Protein AF-A0A7V9D141-F1 (afdb_monomer)

Foldseek 3Di:
DDPVVLVVLLVVLLVVDDPVLNVLCVQEAEEEDAADDPVRDVVVDVPDQCQKAWDDDAPVVVPDPDDDPPPPDGTYMYGH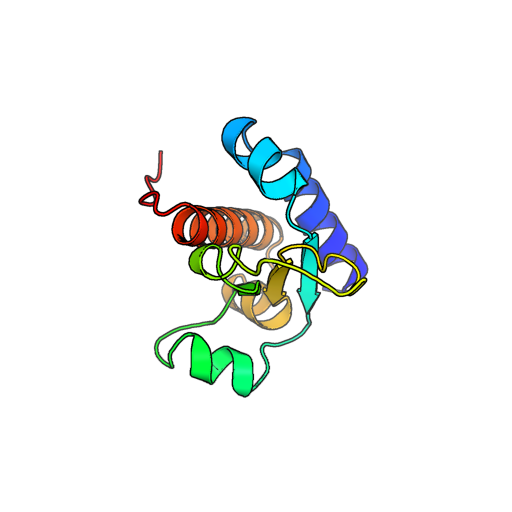PNSLCVVVVNDSVSSSVVSNVSSQVRSCVNVVHDDDDD

Radius of gyration: 15.17 Å; Cα contacts (8 Å, |Δi|>4): 115; chains: 1; bounding box: 36×44×31 Å

pLDDT: mean 78.06, std 18.3, range [38.19, 97.12]

Structure (mmCIF, N/CA/C/O backbone):
data_AF-A0A7V9D141-F1
#
_entry.id   AF-A0A7V9D141-F1
#
loop_
_atom_site.group_PDB
_atom_site.id
_atom_site.type_symbol
_atom_site.label_atom_id
_atom_site.label_alt_id
_atom_site.label_comp_id
_atom_site.label_asym_id
_atom_site.label_entity_id
_atom_site.label_seq_id
_atom_site.pdbx_PDB_ins_code
_atom_site.Cartn_x
_atom_site.Cartn_y
_atom_site.Cartn_z
_atom_site.occupancy
_atom_site.B_iso_or_equiv
_atom_site.auth_seq_id
_atom_site.auth_comp_id
_atom_site.auth_asym_id
_atom_site.auth_atom_id
_atom_site.pdbx_PDB_model_num
ATOM 1 N N . MET A 1 1 ? -13.411 1.210 6.512 1.00 93.25 1 MET A N 1
ATOM 2 C CA . MET A 1 1 ? -14.325 1.049 5.352 1.00 93.25 1 MET A CA 1
ATOM 3 C C . MET A 1 1 ? -14.445 -0.439 5.048 1.00 93.25 1 MET A C 1
ATOM 5 O O . MET A 1 1 ? -13.846 -1.223 5.773 1.00 93.25 1 MET A O 1
ATOM 9 N N . ASP A 1 2 ? -15.262 -0.863 4.083 1.00 94.44 2 ASP A N 1
ATOM 10 C CA . ASP A 1 2 ? -15.208 -2.262 3.636 1.00 94.44 2 ASP A CA 1
ATOM 11 C C . ASP A 1 2 ? -14.022 -2.485 2.681 1.00 94.44 2 ASP A C 1
ATOM 13 O O . ASP A 1 2 ? -13.368 -1.537 2.236 1.00 94.44 2 ASP A O 1
ATOM 17 N N . ALA A 1 3 ? -13.700 -3.754 2.428 1.00 90.69 3 ALA A N 1
ATOM 18 C CA . ALA A 1 3 ? -12.557 -4.127 1.601 1.00 90.69 3 ALA A CA 1
ATOM 19 C C . ALA A 1 3 ? -12.720 -3.672 0.142 1.00 90.69 3 ALA A C 1
ATOM 21 O O . ALA A 1 3 ? -11.771 -3.169 -0.449 1.00 90.69 3 ALA A O 1
ATOM 22 N N . GLU A 1 4 ? -13.926 -3.781 -0.424 1.00 93.88 4 GLU A N 1
ATOM 23 C CA . GLU A 1 4 ? -14.196 -3.396 -1.816 1.00 93.88 4 GLU A CA 1
ATOM 24 C C . GLU A 1 4 ? -13.972 -1.896 -2.042 1.00 93.88 4 GLU A C 1
ATOM 26 O O . GLU A 1 4 ? -13.364 -1.489 -3.036 1.00 93.88 4 GLU A O 1
ATOM 31 N N . HIS A 1 5 ? -14.409 -1.057 -1.100 1.00 95.62 5 HIS A N 1
ATOM 32 C CA . HIS A 1 5 ? -14.175 0.379 -1.158 1.00 95.62 5 HIS A CA 1
ATOM 33 C C . HIS A 1 5 ? -12.681 0.701 -1.051 1.00 95.62 5 HIS A C 1
ATOM 35 O O . HIS A 1 5 ? -12.165 1.519 -1.817 1.00 95.62 5 HIS A O 1
ATOM 41 N N . PHE A 1 6 ? -11.967 0.050 -0.132 1.00 94.69 6 PHE A N 1
ATOM 42 C CA . PHE A 1 6 ? -10.529 0.252 0.016 1.00 94.69 6 PHE A CA 1
ATOM 43 C C . PHE A 1 6 ? -9.768 -0.162 -1.252 1.00 94.69 6 PHE A C 1
ATOM 45 O O . PHE A 1 6 ? -8.930 0.592 -1.748 1.00 94.69 6 PHE A O 1
ATOM 52 N N . GLU A 1 7 ? -10.101 -1.314 -1.836 1.00 93.69 7 GLU A N 1
ATOM 53 C CA . GLU A 1 7 ? -9.543 -1.779 -3.111 1.00 93.69 7 GLU A CA 1
ATOM 54 C C . GLU A 1 7 ? -9.823 -0.796 -4.256 1.00 93.69 7 GLU A C 1
ATOM 56 O O . GLU A 1 7 ? -8.942 -0.547 -5.082 1.00 93.69 7 GLU A O 1
ATOM 61 N N . ALA A 1 8 ? -10.999 -0.162 -4.280 1.00 96.00 8 ALA A N 1
ATOM 62 C CA . ALA A 1 8 ? -11.306 0.886 -5.251 1.00 96.00 8 ALA A CA 1
ATOM 63 C C . ALA A 1 8 ? -10.427 2.138 -5.066 1.00 96.00 8 ALA A C 1
ATOM 65 O O . ALA A 1 8 ? -10.020 2.756 -6.055 1.00 96.00 8 ALA A O 1
ATOM 66 N N . ILE A 1 9 ? -10.091 2.522 -3.827 1.00 96.81 9 ILE A N 1
ATOM 67 C CA . ILE A 1 9 ? -9.110 3.592 -3.566 1.00 96.81 9 ILE A CA 1
ATOM 68 C C . ILE A 1 9 ? -7.729 3.174 -4.075 1.00 96.81 9 ILE A C 1
ATOM 70 O O . ILE A 1 9 ? -7.093 3.944 -4.794 1.00 96.81 9 ILE A O 1
ATOM 74 N N . VAL A 1 10 ? -7.285 1.954 -3.758 1.00 94.56 10 VAL A N 1
ATOM 75 C CA . VAL A 1 10 ? -5.999 1.420 -4.233 1.00 94.56 10 VAL A CA 1
ATOM 76 C C . VAL A 1 10 ? -5.936 1.453 -5.761 1.00 94.56 10 VAL A C 1
ATOM 78 O O . VAL A 1 10 ? -4.954 1.945 -6.309 1.00 94.56 10 VAL A O 1
ATOM 81 N N . GLY A 1 11 ? -6.993 1.016 -6.452 1.00 93.50 11 GL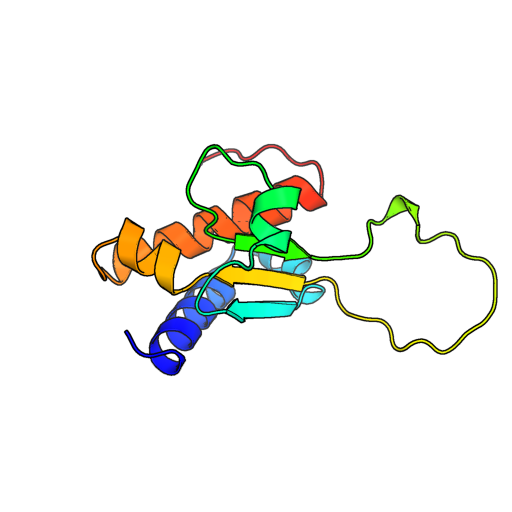Y A N 1
ATOM 82 C CA . GLY A 1 11 ? -7.090 1.076 -7.913 1.00 93.50 11 GLY A CA 1
ATOM 83 C C . GLY A 1 11 ? -6.926 2.496 -8.459 1.00 93.50 11 GLY A C 1
ATOM 84 O O . GLY A 1 11 ? -6.081 2.724 -9.321 1.00 93.50 11 GLY A O 1
ATOM 85 N N . ARG A 1 12 ? -7.643 3.476 -7.887 1.00 95.00 12 ARG A N 1
ATOM 86 C CA . ARG A 1 12 ? -7.506 4.895 -8.268 1.00 95.00 12 ARG A CA 1
ATOM 87 C C . ARG A 1 12 ? -6.080 5.418 -8.087 1.00 95.00 12 ARG A C 1
ATOM 89 O O . ARG A 1 12 ? -5.596 6.161 -8.936 1.00 95.00 12 ARG A O 1
ATOM 96 N N . VAL A 1 13 ? -5.411 5.042 -6.995 1.00 93.62 13 VAL A N 1
ATOM 97 C CA . VAL A 1 13 ? -4.019 5.442 -6.740 1.00 93.62 13 VAL A CA 1
ATOM 98 C C . VAL A 1 13 ? -3.079 4.810 -7.764 1.00 93.62 13 VAL A C 1
ATOM 100 O O . VAL A 1 13 ? -2.220 5.503 -8.303 1.00 93.62 13 VAL A O 1
ATOM 103 N N . LEU A 1 14 ? -3.258 3.523 -8.073 1.00 90.19 14 LEU A N 1
ATOM 104 C CA . LEU A 1 14 ? -2.458 2.815 -9.076 1.00 90.19 14 LEU A CA 1
ATOM 105 C C . LEU A 1 14 ? -2.600 3.435 -10.471 1.00 90.19 14 LEU A C 1
ATOM 107 O O . LEU A 1 14 ? -1.589 3.629 -11.149 1.00 90.19 14 LEU A O 1
ATOM 111 N N . ASP A 1 15 ? -3.820 3.798 -10.865 1.00 90.56 15 ASP A N 1
ATOM 112 C CA . ASP A 1 15 ? -4.107 4.459 -12.143 1.00 90.56 15 ASP A CA 1
ATOM 113 C C . ASP A 1 15 ? -3.506 5.873 -12.228 1.00 90.56 15 ASP A C 1
ATOM 115 O O . ASP A 1 15 ? -3.191 6.356 -13.318 1.00 90.56 15 ASP A O 1
ATOM 119 N N . ALA A 1 16 ? -3.323 6.538 -11.083 1.00 90.00 16 ALA A N 1
ATOM 120 C CA . ALA A 1 16 ? -2.744 7.876 -10.984 1.00 90.00 16 ALA A CA 1
ATOM 121 C C . ALA A 1 16 ? -1.207 7.884 -10.877 1.00 90.00 16 ALA A C 1
ATOM 123 O O . ALA A 1 16 ? -0.601 8.960 -10.877 1.00 90.00 16 ALA A O 1
ATOM 124 N N . LEU A 1 17 ? -0.554 6.716 -10.793 1.00 84.25 17 LEU A N 1
ATOM 125 C CA . LEU A 1 17 ? 0.894 6.647 -10.616 1.00 84.25 17 LEU A CA 1
ATOM 126 C C . LEU A 1 17 ? 1.657 7.265 -11.804 1.00 84.25 17 LEU A C 1
ATOM 128 O O . LEU A 1 17 ? 1.332 7.010 -12.968 1.00 84.25 17 LEU A O 1
ATOM 132 N N . PRO A 1 18 ? 2.768 7.983 -11.550 1.00 82.44 18 PRO A N 1
ATOM 133 C CA . PRO A 1 18 ? 3.643 8.461 -12.613 1.00 82.44 18 PRO A CA 1
ATOM 134 C C . PRO A 1 18 ? 4.164 7.307 -13.482 1.00 82.44 18 PRO A C 1
ATOM 136 O O . PRO A 1 18 ? 4.530 6.247 -12.969 1.00 82.44 18 PRO A O 1
ATOM 139 N N . ALA A 1 19 ? 4.305 7.531 -14.793 1.00 76.69 19 ALA A N 1
ATOM 140 C CA . ALA A 1 19 ? 4.732 6.504 -15.757 1.00 76.69 19 ALA A CA 1
ATOM 141 C C . ALA A 1 19 ? 5.995 5.695 -15.358 1.00 76.69 19 ALA A C 1
ATOM 143 O O . ALA A 1 19 ? 6.006 4.472 -15.557 1.00 76.69 19 ALA A O 1
ATOM 144 N N . PRO A 1 20 ? 7.047 6.299 -14.755 1.00 72.94 20 PRO A N 1
ATOM 145 C CA . PRO A 1 20 ? 8.210 5.545 -14.282 1.00 72.94 20 PRO 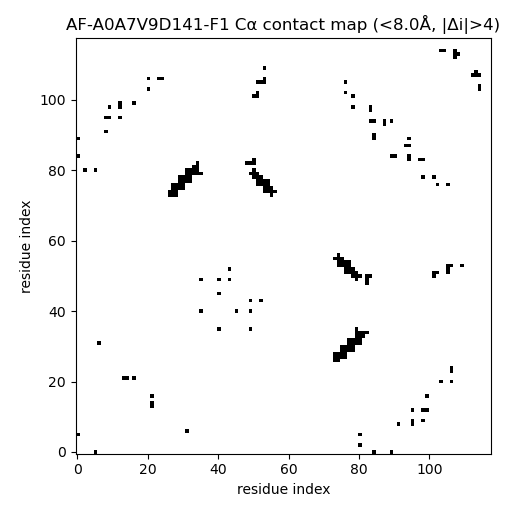A CA 1
ATOM 146 C C . PRO A 1 20 ? 7.887 4.542 -13.168 1.00 72.94 20 PRO A C 1
ATOM 148 O O . PRO A 1 20 ? 8.599 3.548 -13.019 1.00 72.94 20 PRO A O 1
ATOM 151 N N . LEU A 1 21 ? 6.866 4.810 -12.356 1.00 71.06 21 LEU A N 1
ATOM 152 C CA . LEU A 1 21 ? 6.423 3.928 -11.284 1.00 71.06 21 LEU A CA 1
ATOM 153 C C . LEU A 1 21 ? 5.411 2.904 -11.803 1.00 71.06 21 LEU A C 1
ATOM 155 O O . LEU A 1 21 ? 5.589 1.716 -11.555 1.00 71.06 21 LEU A O 1
ATOM 159 N N . ALA A 1 22 ? 4.439 3.336 -12.610 1.00 74.38 22 ALA A N 1
ATOM 160 C CA . ALA A 1 22 ? 3.433 2.463 -13.216 1.00 74.38 22 ALA A CA 1
ATOM 161 C C . ALA A 1 22 ? 4.066 1.305 -14.013 1.00 74.38 22 ALA A C 1
ATOM 163 O O . ALA A 1 22 ? 3.687 0.149 -13.846 1.00 74.38 22 ALA A O 1
ATOM 164 N N . THR A 1 23 ? 5.118 1.585 -14.795 1.00 73.00 23 THR A N 1
ATOM 165 C CA . THR A 1 23 ? 5.867 0.552 -15.543 1.00 73.00 23 THR A CA 1
ATOM 166 C C . THR A 1 23 ? 6.502 -0.494 -14.620 1.00 73.00 23 THR A C 1
ATOM 168 O O . THR A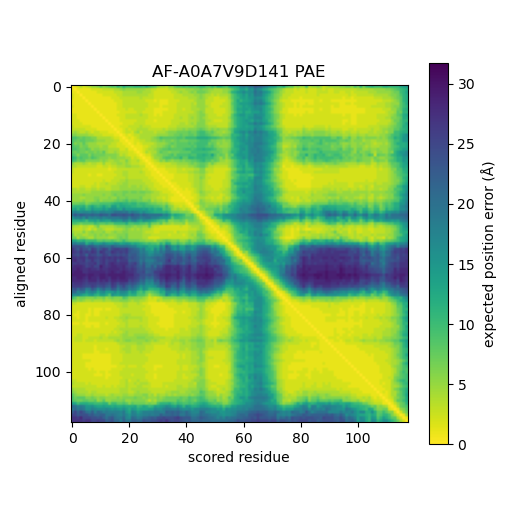 1 23 ? 6.607 -1.660 -14.977 1.00 73.00 23 THR A O 1
ATOM 171 N N . ARG A 1 24 ? 6.942 -0.082 -13.427 1.00 71.00 24 ARG A N 1
ATOM 172 C CA . ARG A 1 24 ? 7.593 -0.962 -12.445 1.00 71.00 24 ARG A CA 1
ATOM 173 C C . ARG A 1 24 ? 6.586 -1.762 -11.626 1.00 71.00 24 ARG A C 1
ATOM 175 O O . ARG A 1 24 ? 6.894 -2.879 -11.227 1.00 71.00 24 ARG A O 1
ATOM 182 N N . VAL A 1 25 ? 5.407 -1.192 -11.382 1.00 70.75 25 VAL A N 1
ATOM 183 C CA . VAL A 1 25 ? 4.292 -1.871 -10.712 1.00 70.75 25 VAL A CA 1
ATOM 184 C C .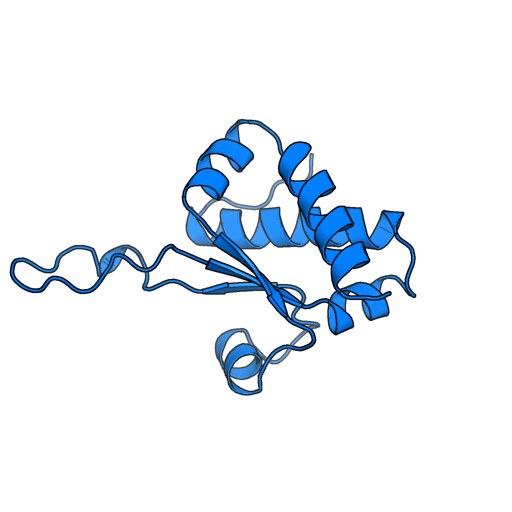 VAL A 1 25 ? 3.605 -2.867 -11.639 1.00 70.75 25 VAL A C 1
ATOM 186 O O . VAL A 1 25 ? 3.088 -3.856 -11.150 1.00 70.75 25 VAL A O 1
ATOM 189 N N . ALA A 1 26 ? 3.657 -2.691 -12.962 1.00 71.88 26 ALA A N 1
ATOM 190 C CA . ALA A 1 26 ? 3.043 -3.624 -13.913 1.00 71.88 26 ALA A CA 1
ATOM 191 C C . ALA A 1 26 ? 3.536 -5.084 -13.776 1.00 71.88 26 ALA A C 1
ATOM 193 O O . ALA A 1 26 ? 2.798 -6.013 -14.095 1.00 71.88 26 ALA A O 1
ATOM 194 N N . ASP A 1 27 ? 4.755 -5.290 -13.262 1.00 74.62 27 ASP A N 1
ATOM 195 C CA . ASP A 1 27 ? 5.328 -6.615 -12.982 1.00 74.62 27 ASP A CA 1
ATOM 196 C C . ASP A 1 27 ? 5.071 -7.106 -11.538 1.00 74.62 27 ASP A C 1
ATOM 198 O O . ASP A 1 27 ? 5.508 -8.200 -11.161 1.00 74.62 27 ASP A O 1
ATOM 202 N N . ILE A 1 28 ? 4.389 -6.300 -10.719 1.00 79.38 28 ILE A N 1
ATOM 203 C CA . ILE A 1 28 ? 4.173 -6.506 -9.286 1.00 79.38 28 ILE A CA 1
ATOM 204 C C . ILE A 1 28 ? 2.670 -6.575 -8.995 1.00 79.38 28 ILE A C 1
ATOM 206 O O . ILE A 1 28 ? 1.913 -5.650 -9.269 1.00 79.38 28 ILE A O 1
ATOM 210 N N . ALA A 1 29 ? 2.227 -7.653 -8.360 1.00 84.12 29 ALA A N 1
ATOM 211 C CA . ALA A 1 29 ? 0.854 -7.753 -7.884 1.00 84.12 29 ALA A CA 1
ATOM 212 C C . ALA A 1 29 ? 0.682 -6.963 -6.574 1.00 84.12 29 ALA A C 1
ATOM 214 O O . ALA A 1 29 ? 1.377 -7.220 -5.590 1.00 84.12 29 ALA A O 1
ATOM 215 N N . VAL A 1 30 ? -0.256 -6.016 -6.540 1.00 88.12 30 VAL A N 1
ATOM 216 C CA . VAL A 1 30 ? -0.652 -5.325 -5.303 1.00 88.12 30 VAL A CA 1
ATOM 217 C C . VAL A 1 30 ? -1.823 -6.076 -4.683 1.00 88.12 30 VAL A C 1
ATOM 219 O O . VAL A 1 30 ? -2.817 -6.332 -5.357 1.00 88.12 30 VAL A O 1
ATOM 222 N N . VAL A 1 31 ? -1.691 -6.458 -3.415 1.00 90.88 31 VAL A N 1
ATOM 223 C CA . VAL A 1 31 ? -2.727 -7.175 -2.663 1.00 90.88 31 VAL A CA 1
ATOM 224 C C . VAL A 1 31 ? -3.062 -6.419 -1.385 1.00 90.88 31 VAL A C 1
ATOM 226 O O . VAL A 1 31 ? -2.170 -5.883 -0.722 1.00 90.88 31 VAL A O 1
ATOM 229 N N . VAL A 1 32 ? -4.346 -6.387 -1.045 1.00 92.12 32 VAL A N 1
ATOM 230 C CA . VAL A 1 32 ? -4.853 -5.792 0.191 1.00 92.12 32 VAL A CA 1
ATOM 231 C C . VAL A 1 32 ? -5.078 -6.903 1.208 1.00 92.12 32 VAL A C 1
ATOM 233 O O . VAL A 1 32 ? -5.612 -7.962 0.889 1.00 92.12 32 VAL A O 1
ATOM 236 N N . GLU A 1 33 ? -4.628 -6.669 2.432 1.00 93.56 33 GLU A N 1
ATOM 237 C CA . GLU A 1 33 ? -4.833 -7.551 3.577 1.00 93.56 33 GLU A CA 1
ATOM 238 C C . GLU A 1 33 ? -5.364 -6.705 4.738 1.00 93.56 33 GLU A C 1
ATOM 240 O O . GLU A 1 33 ? -4.986 -5.544 4.887 1.00 93.56 33 GLU A O 1
ATOM 245 N N . GLU A 1 34 ? -6.196 -7.283 5.599 1.00 93.62 34 GLU A N 1
ATOM 246 C CA . GLU A 1 34 ? -6.785 -6.543 6.722 1.00 93.62 34 GLU A CA 1
ATOM 247 C C . GLU A 1 34 ? -5.711 -6.082 7.726 1.00 93.62 34 GLU A C 1
ATOM 249 O O . GLU A 1 34 ? -5.646 -4.916 8.113 1.00 93.62 34 GLU A O 1
ATOM 254 N N . GLU A 1 35 ? -4.810 -6.989 8.120 1.00 92.69 35 GLU A N 1
ATOM 255 C CA . GLU A 1 35 ? -3.773 -6.740 9.124 1.00 92.69 35 GLU A CA 1
ATOM 256 C C . GLU A 1 35 ? -2.453 -7.458 8.791 1.00 92.69 35 GLU A C 1
ATOM 258 O O . GLU A 1 35 ? -2.460 -8.562 8.240 1.00 92.69 35 GLU A O 1
ATOM 263 N N . PRO A 1 36 ? -1.295 -6.906 9.205 1.00 90.12 36 PRO A N 1
ATOM 264 C CA . PRO A 1 36 ? -0.023 -7.591 9.078 1.00 90.12 36 PRO A CA 1
ATOM 265 C C . PRO A 1 36 ? 0.083 -8.764 10.043 1.00 90.12 36 PRO A C 1
ATOM 267 O O . PRO A 1 36 ? -0.159 -8.632 11.253 1.00 90.12 36 PRO A O 1
ATOM 270 N N . THR A 1 37 ? 0.564 -9.895 9.523 1.00 88.19 37 THR A N 1
ATOM 271 C CA . THR A 1 37 ? 0.804 -11.094 10.326 1.00 88.19 37 THR A CA 1
ATOM 272 C C . THR A 1 37 ? 1.965 -10.891 11.304 1.00 88.19 37 THR A C 1
ATOM 274 O O . THR A 1 37 ? 2.823 -10.017 11.139 1.00 88.19 37 THR A O 1
ATOM 277 N N . ALA A 1 38 ? 2.058 -11.750 12.323 1.00 84.94 38 ALA A N 1
ATOM 278 C CA . ALA A 1 38 ? 3.199 -11.741 13.241 1.00 84.94 38 ALA A CA 1
ATOM 279 C C . ALA A 1 38 ? 4.542 -11.952 12.514 1.00 84.94 38 ALA A C 1
ATOM 281 O O . ALA A 1 38 ? 5.562 -11.392 12.916 1.00 84.94 38 ALA A O 1
ATOM 282 N N . GLN A 1 39 ? 4.551 -12.740 11.435 1.00 82.69 39 GLN A N 1
ATOM 283 C CA . GLN A 1 39 ? 5.736 -12.946 10.607 1.00 82.69 39 GLN A CA 1
ATOM 284 C C . GLN A 1 39 ? 6.105 -11.677 9.832 1.00 82.69 39 GLN A C 1
ATOM 286 O O . GLN A 1 39 ? 7.285 -11.330 9.770 1.00 82.69 39 GLN A O 1
ATOM 291 N N . ASP A 1 40 ? 5.118 -10.960 9.294 1.00 82.31 40 ASP A N 1
ATOM 292 C CA . ASP A 1 40 ? 5.357 -9.719 8.554 1.00 82.31 40 ASP A CA 1
ATOM 293 C C . ASP A 1 40 ? 6.027 -8.664 9.430 1.00 82.31 40 ASP A C 1
ATOM 295 O O . ASP A 1 40 ? 7.026 -8.073 9.015 1.00 82.31 40 ASP A O 1
ATOM 299 N N . ARG A 1 41 ? 5.544 -8.510 10.669 1.00 81.75 41 ARG A N 1
ATOM 300 C CA . ARG A 1 41 ? 6.105 -7.573 11.656 1.00 81.75 41 ARG A CA 1
ATOM 301 C C . ARG A 1 41 ? 7.537 -7.941 12.058 1.00 81.75 41 ARG A C 1
ATOM 303 O O . ARG A 1 41 ? 8.397 -7.073 12.135 1.00 81.75 41 ARG A O 1
ATOM 310 N N . ARG A 1 42 ? 7.835 -9.233 12.248 1.00 78.00 42 ARG A N 1
ATOM 311 C CA . ARG A 1 42 ? 9.196 -9.698 12.597 1.00 78.00 42 ARG A CA 1
ATOM 312 C C . ARG A 1 42 ? 10.229 -9.413 11.509 1.00 78.00 42 ARG A C 1
ATOM 314 O O . ARG A 1 42 ? 11.378 -9.142 11.828 1.00 78.00 42 ARG A O 1
ATOM 321 N N . VAL A 1 43 ? 9.836 -9.514 10.239 1.00 69.44 43 VAL A N 1
ATOM 322 C CA . VAL A 1 43 ? 10.741 -9.301 9.097 1.00 69.44 43 VAL A CA 1
ATOM 323 C C . VAL A 1 43 ? 11.010 -7.816 8.855 1.00 69.44 43 VAL A C 1
ATOM 325 O O . VAL A 1 43 ? 12.083 -7.468 8.370 1.00 69.44 43 VAL A O 1
ATOM 328 N N . TYR A 1 44 ? 10.043 -6.953 9.165 1.00 66.44 44 TYR A N 1
ATOM 329 C CA . TYR A 1 44 ? 10.105 -5.530 8.834 1.00 66.44 44 TYR A CA 1
ATOM 330 C C . TYR A 1 44 ? 10.652 -4.653 9.980 1.00 66.44 44 TYR A C 1
ATOM 332 O O . TYR A 1 44 ? 11.103 -3.539 9.732 1.00 66.44 44 TYR A O 1
ATOM 340 N N . GLY A 1 45 ? 10.698 -5.177 11.210 1.00 59.22 45 GLY A N 1
ATOM 341 C CA . GLY A 1 45 ? 11.126 -4.444 12.405 1.00 59.22 45 GLY A CA 1
ATOM 342 C C . GLY A 1 45 ? 9.938 -3.997 13.262 1.00 59.22 45 GLY A C 1
ATOM 343 O O . GLY A 1 45 ? 8.803 -3.939 12.795 1.00 59.22 45 GLY A O 1
ATOM 344 N N . THR A 1 46 ? 10.194 -3.739 14.546 1.00 56.19 46 THR A N 1
ATOM 345 C CA . THR A 1 46 ? 9.167 -3.429 15.561 1.00 56.19 46 THR A CA 1
ATOM 346 C C . THR A 1 46 ? 8.831 -1.947 15.682 1.00 56.19 46 THR A C 1
ATOM 348 O O . THR A 1 46 ? 7.855 -1.600 16.344 1.00 56.19 46 THR A O 1
ATOM 351 N N . ASP A 1 47 ? 9.614 -1.080 15.047 1.00 57.22 47 ASP A N 1
ATOM 352 C CA . ASP A 1 47 ? 9.569 0.354 15.306 1.00 57.22 47 ASP A CA 1
ATOM 353 C C . ASP A 1 47 ? 8.747 1.044 14.210 1.00 57.22 47 ASP A C 1
ATOM 355 O O . ASP A 1 47 ? 9.277 1.538 13.217 1.00 57.22 47 ASP A O 1
ATOM 359 N N . GLY A 1 48 ? 7.421 1.017 14.366 1.00 68.56 48 GLY A N 1
ATOM 360 C CA . GLY A 1 48 ? 6.486 1.741 13.502 1.00 68.56 48 GLY A CA 1
ATOM 361 C C . GLY A 1 48 ? 5.242 0.952 13.097 1.00 68.56 48 GLY A C 1
ATOM 362 O O . GLY A 1 48 ? 5.097 -0.241 13.367 1.00 68.56 48 GLY A O 1
ATOM 363 N N . VAL A 1 49 ? 4.316 1.646 12.433 1.00 79.69 49 VAL A N 1
ATOM 364 C CA . VAL A 1 49 ? 3.112 1.045 11.852 1.00 79.69 49 VAL A CA 1
ATOM 365 C C . VAL A 1 49 ? 3.471 0.456 10.488 1.00 79.69 49 VAL A C 1
ATOM 367 O O . VAL A 1 49 ? 3.924 1.168 9.594 1.00 79.69 49 VAL A O 1
ATOM 370 N N . LEU A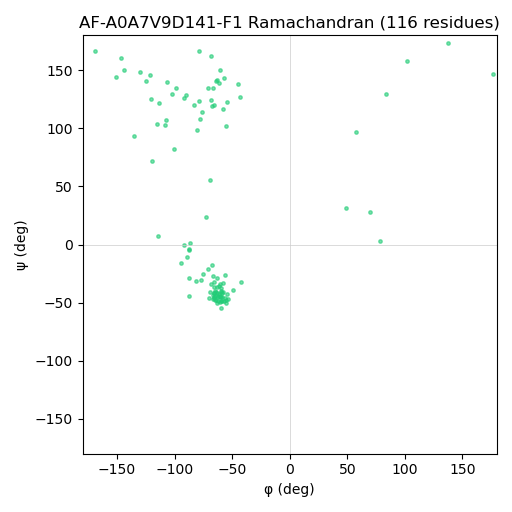 1 50 ? 3.276 -0.853 10.321 1.00 86.44 50 LEU A N 1
ATOM 371 C CA . LEU A 1 50 ? 3.493 -1.525 9.043 1.00 86.44 50 LEU A CA 1
ATOM 372 C C . LEU A 1 50 ? 2.277 -1.301 8.135 1.00 86.44 50 LEU A C 1
ATOM 374 O O . LEU A 1 50 ? 1.266 -1.983 8.280 1.00 86.44 50 LEU A O 1
ATOM 378 N N . LEU A 1 51 ? 2.392 -0.335 7.224 1.00 88.12 51 LEU A N 1
ATOM 379 C CA . LEU A 1 51 ? 1.335 0.057 6.279 1.00 88.12 51 LEU A CA 1
ATOM 380 C C . LEU A 1 51 ? 1.361 -0.774 4.993 1.00 88.12 51 LEU A C 1
ATOM 382 O O . LEU A 1 51 ? 0.329 -1.046 4.390 1.00 88.12 51 LEU A O 1
ATOM 386 N N . GLY A 1 52 ? 2.542 -1.247 4.606 1.00 87.75 52 GLY A N 1
ATOM 387 C CA . GLY A 1 52 ? 2.701 -2.158 3.489 1.00 87.75 52 GLY A CA 1
ATOM 388 C C . GLY A 1 52 ? 4.099 -2.745 3.426 1.00 87.75 52 GLY A C 1
ATOM 389 O O . GLY A 1 52 ? 5.011 -2.312 4.131 1.00 87.75 52 GLY A O 1
ATOM 390 N N . ARG A 1 53 ? 4.263 -3.784 2.610 1.00 86.81 53 ARG A N 1
ATOM 391 C CA . ARG A 1 53 ? 5.563 -4.405 2.357 1.00 86.81 53 ARG A CA 1
ATOM 392 C C . ARG A 1 53 ? 5.643 -5.031 0.981 1.00 86.81 53 ARG A C 1
ATOM 394 O O . ARG A 1 53 ? 4.730 -5.720 0.536 1.00 86.81 53 ARG A O 1
ATOM 401 N N . TYR A 1 54 ? 6.818 -4.938 0.389 1.00 84.56 54 TYR A N 1
ATOM 402 C CA . TYR A 1 54 ? 7.225 -5.830 -0.675 1.00 84.56 54 TYR A CA 1
ATOM 403 C C . TYR A 1 54 ? 7.397 -7.269 -0.150 1.00 84.56 54 TYR A C 1
ATOM 405 O O . TYR A 1 54 ? 7.996 -7.522 0.901 1.00 84.56 54 TYR A O 1
ATOM 413 N N . SER A 1 55 ? 6.875 -8.237 -0.893 1.00 73.00 55 SER A N 1
ATOM 414 C CA . SER A 1 55 ? 6.969 -9.669 -0.644 1.00 73.00 55 SER A CA 1
ATOM 415 C C . SER A 1 55 ? 7.305 -10.388 -1.948 1.00 73.00 55 SER A C 1
ATOM 417 O O . SER A 1 55 ? 6.431 -10.771 -2.717 1.00 73.00 55 SER A O 1
ATOM 419 N N . GLY A 1 56 ? 8.596 -10.604 -2.179 1.00 64.94 56 GLY A N 1
ATOM 420 C CA . GLY A 1 56 ? 9.108 -11.369 -3.312 1.00 64.94 56 GLY A CA 1
ATOM 421 C C . GLY A 1 56 ? 10.380 -12.119 -2.931 1.00 64.94 56 GLY A C 1
ATOM 422 O O . GLY A 1 56 ? 11.052 -11.791 -1.947 1.00 64.94 56 GLY A O 1
ATOM 423 N N . VAL A 1 57 ? 10.728 -13.144 -3.706 1.00 53.75 57 VAL A N 1
ATOM 424 C CA . VAL A 1 57 ? 12.027 -13.813 -3.572 1.00 53.75 57 VAL A CA 1
ATOM 425 C C . VAL A 1 57 ? 13.066 -12.918 -4.251 1.00 53.75 57 VAL A C 1
ATOM 427 O O . VAL A 1 57 ? 13.072 -12.794 -5.471 1.00 53.75 57 VAL A O 1
ATOM 430 N N . ALA A 1 58 ? 13.922 -12.268 -3.459 1.00 41.34 58 ALA A N 1
ATOM 431 C CA . ALA A 1 58 ? 14.863 -11.245 -3.918 1.00 41.34 58 ALA A CA 1
ATOM 432 C C . ALA A 1 58 ? 15.637 -11.609 -5.210 1.00 41.34 58 ALA A C 1
ATOM 434 O O . ALA A 1 58 ? 16.184 -12.710 -5.356 1.00 41.34 58 ALA A O 1
ATOM 435 N N . LEU A 1 59 ? 15.764 -10.613 -6.097 1.00 41.91 59 LEU A N 1
ATOM 436 C CA . LEU A 1 59 ? 16.490 -10.618 -7.375 1.00 41.91 59 LEU A CA 1
ATOM 437 C C . LEU A 1 59 ? 17.885 -11.294 -7.397 1.00 41.91 59 LEU A C 1
ATOM 439 O O . LEU A 1 59 ? 18.193 -11.904 -8.424 1.00 41.91 59 LEU A O 1
ATOM 443 N N . PRO A 1 60 ? 18.734 -11.314 -6.341 1.00 39.53 60 PRO A N 1
ATOM 444 C CA . PRO A 1 60 ? 20.040 -11.978 -6.434 1.00 39.53 60 PRO A CA 1
ATOM 445 C C . PRO A 1 60 ? 19.937 -13.503 -6.566 1.00 39.53 60 PRO A C 1
ATOM 447 O O . PRO A 1 60 ? 20.886 -14.152 -7.006 1.00 39.53 60 PRO A O 1
ATOM 450 N N . ARG A 1 61 ? 18.782 -14.094 -6.221 1.00 38.19 61 ARG A N 1
ATOM 451 C CA . ARG A 1 61 ? 18.515 -15.529 -6.398 1.00 38.19 61 ARG A CA 1
ATOM 452 C C . ARG A 1 61 ? 17.975 -15.882 -7.789 1.00 38.19 61 ARG A C 1
ATOM 454 O O . ARG A 1 61 ? 17.797 -17.063 -8.073 1.00 38.19 61 ARG A O 1
ATOM 461 N N . ARG A 1 62 ? 17.822 -14.911 -8.706 1.00 48.28 62 ARG A N 1
ATOM 462 C CA . ARG A 1 62 ? 17.474 -15.136 -10.130 1.00 48.28 62 ARG A CA 1
ATOM 463 C C . ARG A 1 62 ? 18.622 -15.732 -10.970 1.00 48.28 62 ARG A C 1
ATOM 465 O O . ARG A 1 62 ? 18.641 -15.603 -12.192 1.00 48.28 62 ARG A O 1
ATOM 472 N N . ARG A 1 63 ? 19.581 -16.425 -10.346 1.00 42.62 63 ARG A N 1
ATOM 473 C CA . ARG A 1 63 ? 20.505 -17.348 -11.022 1.00 42.62 63 ARG A CA 1
ATOM 474 C C . ARG A 1 63 ? 20.350 -18.751 -10.448 1.00 42.62 63 ARG A C 1
ATOM 476 O O . ARG A 1 63 ? 21.241 -19.251 -9.774 1.00 42.62 63 ARG A O 1
ATOM 483 N N . VAL A 1 64 ? 19.241 -19.415 -10.758 1.00 40.84 64 VAL A N 1
ATOM 484 C CA . VAL A 1 64 ? 19.196 -20.879 -10.686 1.00 40.84 64 VAL A CA 1
ATOM 485 C C . VAL A 1 64 ? 19.158 -21.404 -12.111 1.00 40.84 64 VAL A C 1
ATOM 487 O O . VAL A 1 64 ? 18.151 -21.334 -12.813 1.00 40.84 64 VAL A O 1
ATOM 490 N N . ARG A 1 65 ? 20.325 -21.886 -12.548 1.00 45.06 65 ARG A N 1
ATOM 491 C CA . ARG A 1 65 ? 20.452 -22.794 -13.684 1.00 45.06 65 ARG A CA 1
ATOM 492 C C . ARG A 1 65 ? 19.544 -23.994 -13.422 1.00 45.06 65 ARG A C 1
ATOM 494 O O . ARG A 1 65 ? 19.774 -24.720 -12.465 1.00 45.06 65 ARG A O 1
ATOM 501 N N . GLY A 1 66 ? 18.618 -24.242 -14.341 1.00 48.44 66 GLY A N 1
ATOM 502 C CA . GLY A 1 66 ? 18.039 -25.562 -14.559 1.00 48.44 66 GLY A CA 1
ATOM 503 C C . GLY A 1 66 ? 16.884 -25.955 -13.637 1.00 48.44 66 GLY A C 1
ATOM 504 O O . GLY A 1 66 ? 17.000 -25.956 -12.422 1.00 48.44 66 GLY A O 1
ATOM 505 N N . ARG A 1 67 ? 15.810 -26.414 -14.290 1.00 43.59 67 ARG A N 1
ATOM 506 C CA . ARG A 1 67 ? 14.762 -27.308 -13.776 1.00 43.59 67 ARG A CA 1
ATOM 507 C C . ARG A 1 67 ? 14.005 -26.841 -12.529 1.00 43.59 67 ARG A C 1
ATOM 509 O O . ARG A 1 67 ? 14.360 -27.173 -11.410 1.00 43.59 67 ARG A O 1
ATOM 516 N N . SER A 1 68 ? 12.842 -26.242 -12.744 1.00 40.53 68 SER A N 1
ATOM 517 C CA . SER A 1 68 ? 11.550 -26.934 -12.605 1.00 40.53 68 SER A CA 1
ATOM 518 C C . SER A 1 68 ? 10.438 -25.918 -12.851 1.00 40.53 68 SER A C 1
ATOM 520 O O . SER A 1 68 ? 10.596 -24.739 -12.543 1.00 40.53 68 SER A O 1
ATOM 522 N N . SER A 1 69 ? 9.332 -26.368 -13.427 1.00 44.47 69 SER A N 1
ATOM 523 C CA . SER A 1 69 ? 8.136 -25.592 -13.759 1.00 44.47 69 SER A CA 1
ATOM 524 C C . SER A 1 69 ? 7.370 -25.136 -12.506 1.00 44.47 69 SER A C 1
ATOM 526 O O . SER A 1 69 ? 6.194 -25.444 -12.347 1.00 44.47 69 SER A O 1
ATOM 528 N N . ILE A 1 70 ? 8.026 -24.428 -11.586 1.00 47.84 70 ILE A N 1
ATOM 529 C CA . ILE A 1 70 ? 7.342 -23.685 -10.530 1.00 47.84 70 ILE A CA 1
ATOM 530 C C . ILE A 1 70 ? 6.804 -22.439 -11.221 1.00 47.84 70 ILE A C 1
ATOM 532 O O . ILE A 1 70 ? 7.581 -21.644 -11.755 1.00 47.84 70 ILE A O 1
ATOM 536 N N . ALA A 1 71 ? 5.478 -22.325 -11.299 1.00 44.88 71 ALA A N 1
ATOM 537 C CA . ALA A 1 71 ? 4.811 -21.142 -11.819 1.00 44.88 71 ALA A CA 1
ATOM 538 C C . ALA A 1 71 ? 5.496 -19.892 -11.249 1.00 44.88 71 ALA A C 1
ATOM 540 O O . ALA A 1 71 ? 5.721 -19.799 -10.043 1.00 44.88 71 ALA A O 1
ATOM 541 N N . ARG A 1 72 ? 5.904 -18.978 -12.136 1.00 52.78 72 ARG A N 1
ATOM 542 C CA . ARG A 1 72 ? 6.526 -17.703 -11.770 1.00 52.78 72 ARG A CA 1
ATOM 543 C C . ARG A 1 72 ? 5.571 -16.983 -10.817 1.00 52.78 72 ARG A C 1
ATOM 545 O O . ARG A 1 72 ? 4.566 -16.455 -11.278 1.00 52.78 72 ARG A O 1
ATOM 552 N N . MET A 1 73 ? 5.838 -17.008 -9.513 1.00 54.25 73 MET A N 1
ATOM 553 C CA . MET A 1 73 ? 5.082 -16.176 -8.582 1.00 54.25 73 MET A CA 1
ATOM 554 C C . MET A 1 73 ? 5.460 -14.725 -8.875 1.00 54.25 73 MET A C 1
ATOM 556 O O . MET A 1 73 ? 6.661 -14.433 -8.900 1.00 54.25 73 MET A O 1
ATOM 560 N N . PRO A 1 74 ? 4.482 -13.848 -9.156 1.00 59.28 74 PRO A N 1
ATOM 561 C CA . PRO A 1 74 ? 4.766 -12.437 -9.323 1.00 59.28 74 PRO A CA 1
ATOM 562 C C . PRO A 1 74 ? 5.360 -11.893 -8.027 1.00 59.28 74 PRO A C 1
ATOM 564 O O . PRO A 1 74 ? 5.083 -12.383 -6.928 1.00 59.28 74 PRO A O 1
ATOM 567 N N . ASP A 1 75 ? 6.203 -10.884 -8.177 1.00 76.44 75 ASP A N 1
ATOM 568 C CA . ASP A 1 75 ? 6.609 -10.062 -7.052 1.00 76.44 75 ASP A CA 1
ATOM 569 C C . ASP A 1 75 ? 5.346 -9.381 -6.489 1.00 76.44 75 ASP A C 1
ATOM 571 O O . ASP A 1 75 ? 4.462 -9.006 -7.256 1.00 76.44 75 ASP A O 1
ATOM 575 N N . LEU A 1 76 ? 5.200 -9.286 -5.164 1.00 84.88 76 LEU A N 1
ATOM 576 C CA . LEU A 1 76 ? 3.977 -8.760 -4.544 1.00 84.88 76 LEU A CA 1
ATOM 577 C C . LEU A 1 76 ? 4.270 -7.540 -3.673 1.00 84.88 76 LEU A C 1
ATOM 579 O O . LEU A 1 76 ? 5.288 -7.506 -2.984 1.00 84.88 76 LEU A O 1
ATOM 583 N N . ILE A 1 77 ? 3.348 -6.583 -3.625 1.00 88.94 77 ILE A N 1
ATOM 584 C CA . ILE A 1 77 ? 3.268 -5.579 -2.559 1.00 88.94 77 ILE A CA 1
ATOM 585 C C . ILE A 1 77 ? 1.985 -5.838 -1.777 1.00 88.94 77 ILE A C 1
ATOM 587 O O . ILE A 1 77 ? 0.897 -5.832 -2.341 1.00 88.94 77 ILE A O 1
ATOM 591 N N . LYS A 1 78 ? 2.121 -6.066 -0.472 1.00 91.69 78 LYS A N 1
ATOM 592 C CA . LYS A 1 78 ? 0.997 -6.126 0.461 1.00 91.69 78 LYS A CA 1
ATOM 593 C C . LYS A 1 78 ? 0.732 -4.735 1.020 1.00 91.69 78 LYS A C 1
ATOM 595 O O . LYS A 1 78 ? 1.672 -4.127 1.532 1.00 91.69 78 LYS A O 1
ATOM 600 N N . LEU A 1 79 ? -0.508 -4.271 0.964 1.00 93.88 79 LEU A N 1
ATOM 601 C CA . LEU A 1 79 ? -1.008 -3.108 1.698 1.00 93.88 79 LEU A CA 1
ATOM 602 C C . LEU A 1 79 ? -1.900 -3.596 2.839 1.00 93.88 79 LEU A C 1
ATOM 604 O O . LEU A 1 79 ? -2.663 -4.541 2.654 1.00 93.88 79 LEU A O 1
ATOM 608 N N . TYR A 1 80 ? -1.793 -2.966 4.008 1.00 95.19 80 TYR A N 1
ATOM 609 C CA . TYR A 1 80 ? -2.572 -3.346 5.183 1.00 95.19 80 TYR A CA 1
ATOM 610 C C . TYR A 1 80 ? -3.657 -2.313 5.468 1.00 95.19 80 TYR A C 1
ATOM 612 O O . TYR A 1 80 ? -3.359 -1.216 5.949 1.00 95.19 80 TYR A O 1
ATOM 620 N N . GLN A 1 81 ? -4.905 -2.681 5.189 1.00 96.00 81 GLN A N 1
ATOM 621 C CA . GLN A 1 81 ? -6.070 -1.804 5.285 1.00 96.00 81 GLN A CA 1
ATOM 622 C C . GLN A 1 81 ? -6.260 -1.259 6.703 1.00 96.00 81 GLN A C 1
ATOM 624 O O . GLN A 1 81 ? -6.255 -0.044 6.893 1.00 96.00 81 GLN A O 1
ATOM 629 N N . GLY A 1 82 ? -6.334 -2.127 7.714 1.00 95.69 82 GLY A N 1
ATOM 630 C CA . GLY A 1 82 ? -6.565 -1.721 9.101 1.00 95.69 82 GLY A CA 1
ATOM 631 C C . GLY A 1 82 ? -5.551 -0.685 9.612 1.00 95.69 82 GLY A C 1
ATOM 632 O O . GLY A 1 82 ? -5.953 0.353 10.145 1.00 95.69 82 GLY A O 1
ATOM 633 N N . PRO A 1 83 ? -4.232 -0.907 9.456 1.00 95.44 83 PRO A N 1
ATOM 634 C CA . PRO A 1 83 ? -3.215 0.083 9.802 1.00 95.44 83 PRO A CA 1
ATOM 635 C C . PRO A 1 83 ? -3.338 1.415 9.056 1.00 95.44 83 PRO A C 1
ATOM 637 O O . PRO A 1 83 ? -3.164 2.458 9.684 1.00 95.44 83 PRO A O 1
ATOM 640 N N . ILE A 1 84 ? -3.628 1.384 7.752 1.00 95.44 84 ILE A N 1
ATOM 641 C CA . ILE A 1 84 ? -3.770 2.587 6.918 1.00 95.44 84 ILE A CA 1
ATOM 642 C C . ILE A 1 84 ? -4.998 3.394 7.350 1.00 95.44 84 ILE A C 1
ATOM 644 O O . ILE A 1 84 ? -4.889 4.595 7.582 1.00 95.44 84 ILE A O 1
ATOM 648 N N . GLU A 1 85 ? -6.142 2.738 7.541 1.00 96.62 85 GLU A N 1
ATOM 649 C CA . GLU A 1 85 ? -7.366 3.398 7.998 1.00 96.62 85 GLU A CA 1
ATOM 650 C C . GLU A 1 85 ? -7.186 4.057 9.366 1.00 96.62 85 GLU A C 1
ATOM 652 O O . GLU A 1 85 ? -7.575 5.209 9.546 1.00 96.62 85 GLU A O 1
ATOM 657 N N . ARG A 1 86 ? -6.556 3.356 10.320 1.00 95.19 86 ARG A N 1
ATOM 658 C CA . ARG A 1 86 ? -6.288 3.902 11.660 1.00 95.19 86 ARG A CA 1
ATOM 659 C C . ARG A 1 86 ? -5.315 5.073 11.644 1.00 95.19 86 ARG A C 1
ATOM 661 O O . ARG A 1 86 ? -5.420 5.939 12.499 1.00 95.19 86 ARG A O 1
ATOM 668 N N . ALA A 1 87 ? -4.357 5.092 10.719 1.00 93.88 87 ALA A N 1
ATOM 669 C CA . ALA A 1 87 ? -3.416 6.203 10.595 1.00 93.88 87 ALA A CA 1
ATOM 670 C C . ALA A 1 87 ? -4.076 7.481 10.048 1.00 93.88 87 ALA A C 1
ATOM 672 O O . ALA A 1 87 ? -3.550 8.570 10.258 1.00 93.88 87 ALA A O 1
ATOM 673 N N . CYS A 1 88 ? -5.213 7.336 9.368 1.00 95.50 88 CYS A N 1
ATOM 674 C CA . CYS A 1 88 ? -5.9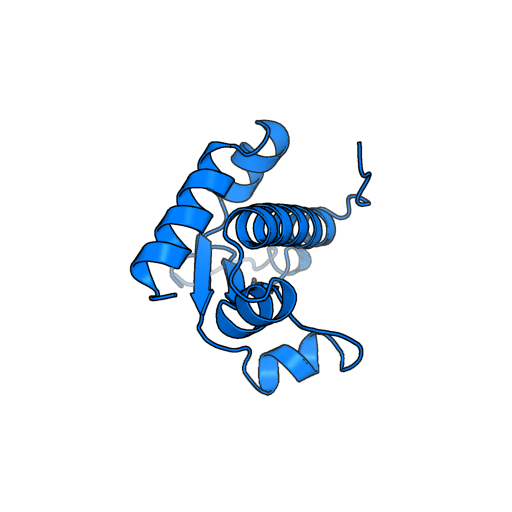38 8.417 8.711 1.00 95.50 88 CYS A CA 1
ATOM 675 C C . CYS A 1 88 ? -7.315 8.697 9.326 1.00 95.50 88 CYS A C 1
ATOM 677 O O . CYS A 1 88 ? -8.090 9.447 8.740 1.00 95.50 88 CYS A O 1
ATOM 679 N N . ASP A 1 89 ? -7.655 8.065 10.453 1.00 94.44 89 ASP A N 1
ATOM 680 C CA . ASP A 1 89 ? -8.986 8.135 11.073 1.00 94.44 89 ASP A CA 1
ATOM 681 C C . ASP A 1 89 ? -10.142 7.870 10.078 1.00 94.44 89 ASP A C 1
ATOM 683 O O . ASP A 1 89 ? -11.243 8.405 10.207 1.00 94.44 89 ASP A O 1
ATOM 687 N N . GLY A 1 90 ? -9.891 7.029 9.067 1.00 92.00 90 GLY A N 1
ATOM 688 C CA . GLY A 1 90 ? -10.846 6.704 8.004 1.00 92.00 90 GLY A CA 1
ATOM 689 C C . GLY A 1 90 ? -11.005 7.752 6.890 1.00 92.00 90 GLY A C 1
ATOM 690 O O . GLY A 1 90 ? -11.833 7.537 6.007 1.00 92.00 90 GLY A O 1
ATOM 691 N N . ASP A 1 91 ? -10.244 8.851 6.892 1.00 96.94 91 ASP A N 1
ATOM 692 C CA . ASP A 1 91 ? -10.303 9.878 5.843 1.00 96.94 91 ASP A CA 1
ATOM 693 C C . ASP A 1 91 ? -9.775 9.355 4.496 1.00 96.94 91 ASP A C 1
ATOM 695 O O . ASP A 1 91 ? -8.606 8.992 4.368 1.00 96.94 91 ASP A O 1
ATOM 699 N N . GLU A 1 92 ? -10.626 9.346 3.465 1.00 96.50 92 GLU A N 1
ATOM 700 C CA . GLU A 1 92 ? -10.281 8.795 2.146 1.00 96.50 92 GLU A CA 1
ATOM 701 C C . GLU A 1 92 ? -9.106 9.516 1.471 1.00 96.50 92 GLU A C 1
ATOM 703 O O . GLU A 1 92 ? -8.306 8.876 0.787 1.00 96.50 92 GLU A O 1
ATOM 708 N N . THR A 1 93 ? -8.984 10.836 1.650 1.00 95.81 93 THR A N 1
ATOM 709 C CA . THR A 1 93 ? -7.923 11.625 1.002 1.00 95.81 93 THR A CA 1
ATOM 710 C C . THR A 1 93 ? -6.568 11.292 1.617 1.00 95.81 93 THR A C 1
ATOM 712 O O . THR A 1 93 ? -5.602 11.028 0.898 1.00 95.81 93 THR A O 1
ATOM 715 N N . CYS A 1 94 ? -6.510 11.238 2.947 1.00 96.88 94 CYS A N 1
ATOM 716 C CA . CYS A 1 94 ? -5.352 10.769 3.690 1.00 96.88 94 CYS A CA 1
ATOM 717 C C . CYS A 1 94 ? -5.010 9.323 3.323 1.00 96.88 94 CYS A C 1
ATOM 719 O O . CYS A 1 94 ? -3.846 9.029 3.063 1.00 96.88 94 CYS A O 1
ATOM 721 N N . ILE A 1 95 ? -6.002 8.429 3.240 1.00 97.12 95 ILE A N 1
ATOM 722 C CA . ILE A 1 95 ? -5.791 7.018 2.883 1.00 97.12 95 ILE A CA 1
ATOM 723 C C . ILE A 1 95 ? -5.167 6.899 1.493 1.00 97.12 95 ILE A C 1
ATOM 725 O O . ILE A 1 95 ? -4.164 6.203 1.338 1.00 97.12 95 ILE A O 1
ATOM 729 N N . ALA A 1 96 ? -5.708 7.601 0.494 1.00 95.94 96 ALA A N 1
ATOM 730 C CA . ALA A 1 96 ? -5.161 7.602 -0.860 1.00 95.94 96 ALA A CA 1
ATOM 731 C C . ALA A 1 96 ? -3.701 8.087 -0.882 1.00 95.94 96 ALA A C 1
ATOM 733 O O . ALA A 1 96 ? -2.841 7.434 -1.475 1.00 95.94 96 ALA A O 1
ATOM 734 N N . HIS A 1 97 ? -3.408 9.181 -0.172 1.00 94.69 97 HIS A N 1
ATOM 735 C CA . HIS A 1 97 ? -2.051 9.710 -0.054 1.00 94.69 97 HIS A CA 1
ATOM 736 C C . HIS A 1 97 ? -1.101 8.722 0.640 1.00 94.69 97 HIS A C 1
ATOM 738 O O . HIS A 1 97 ? 0.004 8.465 0.166 1.00 94.69 97 HIS A O 1
ATOM 744 N N . LEU A 1 98 ? -1.546 8.097 1.731 1.00 95.00 98 LEU A N 1
ATOM 745 C CA . LEU A 1 98 ? -0.741 7.152 2.498 1.00 95.00 98 LEU A CA 1
ATOM 746 C C . LEU A 1 98 ? -0.463 5.856 1.719 1.00 95.00 98 LEU A C 1
ATOM 748 O O . LEU A 1 98 ? 0.624 5.278 1.838 1.00 95.00 98 LEU A O 1
ATOM 752 N N . ILE A 1 99 ? -1.412 5.408 0.890 1.00 94.69 99 ILE A N 1
ATOM 753 C CA . ILE A 1 99 ? -1.214 4.304 -0.059 1.00 94.69 99 ILE A CA 1
ATOM 754 C C . ILE A 1 99 ? -0.129 4.676 -1.075 1.00 94.69 99 ILE A C 1
ATOM 756 O O . ILE A 1 99 ? 0.798 3.890 -1.281 1.00 94.69 99 ILE A O 1
ATOM 760 N N . GLU A 1 100 ? -0.202 5.867 -1.673 1.00 93.06 100 GLU A N 1
ATOM 761 C CA . GLU A 1 100 ? 0.788 6.348 -2.643 1.00 93.06 100 GLU A CA 1
ATOM 762 C C . GLU A 1 100 ? 2.201 6.394 -2.038 1.00 93.06 100 GLU A C 1
ATOM 764 O O . GLU A 1 100 ? 3.145 5.834 -2.606 1.00 93.06 100 GLU A O 1
ATOM 769 N N . GLU A 1 101 ? 2.354 6.980 -0.847 1.00 91.38 101 GLU A N 1
ATOM 770 C CA . GLU A 1 101 ? 3.636 7.017 -0.135 1.00 91.38 101 GLU A CA 1
ATOM 771 C C . GLU A 1 101 ? 4.174 5.614 0.177 1.00 91.38 101 GLU A C 1
ATOM 773 O O . GLU A 1 101 ? 5.379 5.350 0.075 1.00 91.38 101 GLU A O 1
ATOM 778 N N . THR A 1 102 ? 3.285 4.697 0.563 1.00 91.50 102 THR A N 1
ATOM 779 C CA . THR A 1 102 ? 3.646 3.309 0.868 1.00 91.50 102 THR A CA 1
ATOM 780 C C . THR A 1 102 ? 4.134 2.588 -0.387 1.00 91.50 102 THR A C 1
ATOM 782 O O . THR A 1 102 ? 5.184 1.941 -0.353 1.00 91.50 102 THR A O 1
ATOM 785 N N . LEU A 1 103 ? 3.437 2.745 -1.516 1.00 89.56 103 LEU A N 1
ATOM 786 C CA . LEU A 1 103 ? 3.850 2.190 -2.805 1.00 89.56 103 LEU A CA 1
ATOM 787 C C . LEU A 1 103 ? 5.208 2.753 -3.237 1.00 89.56 103 LEU A C 1
ATOM 789 O O . LEU A 1 103 ? 6.118 1.979 -3.540 1.00 89.56 103 LEU A O 1
ATOM 793 N N . HIS A 1 104 ? 5.389 4.077 -3.190 1.00 87.06 104 HIS A N 1
ATOM 794 C CA . HIS A 1 104 ? 6.665 4.726 -3.499 1.00 87.06 104 HIS A CA 1
ATOM 795 C C . HIS A 1 104 ? 7.820 4.158 -2.672 1.00 87.06 104 HIS A C 1
ATOM 797 O O . HIS A 1 104 ? 8.875 3.825 -3.222 1.00 87.06 104 HIS A O 1
ATOM 803 N N . ARG A 1 105 ? 7.619 4.005 -1.361 1.00 86.38 105 ARG A N 1
ATOM 804 C CA . ARG A 1 105 ? 8.627 3.468 -0.442 1.00 86.38 105 ARG A CA 1
ATOM 805 C C . ARG A 1 105 ? 8.989 2.027 -0.776 1.00 86.38 105 ARG A C 1
ATOM 807 O O . ARG A 1 105 ? 10.173 1.713 -0.897 1.00 86.38 105 ARG A O 1
ATOM 814 N N . GLU A 1 106 ? 8.001 1.153 -0.945 1.00 86.94 106 GLU A N 1
ATOM 815 C CA . GLU A 1 106 ? 8.255 -0.264 -1.221 1.00 86.94 106 GLU A CA 1
ATOM 816 C C . GLU A 1 106 ? 8.922 -0.486 -2.578 1.00 86.94 106 GLU A C 1
ATOM 818 O O . GLU A 1 106 ? 9.879 -1.259 -2.676 1.00 86.94 106 GLU A O 1
ATOM 823 N N . ILE A 1 107 ? 8.481 0.240 -3.604 1.00 82.25 107 ILE A N 1
ATOM 824 C CA . ILE A 1 107 ? 9.077 0.190 -4.941 1.00 82.25 107 ILE A CA 1
ATOM 825 C C . ILE A 1 107 ? 10.503 0.747 -4.895 1.00 82.25 107 ILE A C 1
ATOM 827 O O . ILE A 1 107 ? 11.431 0.108 -5.392 1.00 82.25 107 ILE A O 1
ATOM 831 N N . GLY A 1 108 ? 10.713 1.893 -4.240 1.00 78.62 108 GLY A N 1
ATOM 832 C CA . GLY A 1 108 ? 12.036 2.491 -4.056 1.00 78.62 108 GLY A CA 1
ATOM 833 C C . GLY A 1 108 ? 13.022 1.528 -3.394 1.00 78.62 108 GLY A C 1
ATOM 834 O O . GLY A 1 108 ? 14.112 1.300 -3.927 1.00 78.62 108 GLY A O 1
ATOM 835 N N . ARG A 1 109 ? 12.617 0.868 -2.297 1.00 77.50 109 ARG A N 1
ATOM 836 C CA . ARG A 1 109 ? 13.442 -0.156 -1.629 1.00 77.50 109 ARG A CA 1
ATOM 837 C C . ARG A 1 109 ? 13.784 -1.326 -2.547 1.00 77.50 109 ARG A C 1
ATOM 839 O O . ARG A 1 109 ? 14.919 -1.796 -2.506 1.00 77.50 109 ARG A O 1
ATOM 846 N N . TYR A 1 110 ? 12.843 -1.795 -3.367 1.00 74.56 110 TYR A N 1
ATOM 847 C CA . TYR A 1 110 ? 13.096 -2.909 -4.284 1.00 74.56 110 TYR A CA 1
ATOM 848 C C . TYR A 1 110 ? 14.116 -2.558 -5.375 1.00 74.56 110 TYR A C 1
ATOM 850 O O . TYR A 1 110 ? 15.005 -3.357 -5.671 1.00 74.56 110 TYR A O 1
ATOM 858 N N . PHE A 1 111 ? 14.029 -1.352 -5.941 1.00 72.50 111 PHE A N 1
ATOM 859 C CA . PHE A 1 111 ? 14.934 -0.903 -7.004 1.00 72.50 111 PHE A CA 1
ATOM 860 C C . PHE A 1 111 ? 16.224 -0.240 -6.493 1.00 72.50 111 PHE A C 1
ATOM 862 O O . PHE A 1 111 ? 17.087 0.099 -7.301 1.00 72.50 111 PHE A O 1
ATOM 869 N N . GLY A 1 112 ? 16.379 -0.063 -5.176 1.00 68.12 112 GLY A N 1
ATOM 870 C CA . GLY A 1 112 ? 17.539 0.603 -4.575 1.00 68.12 112 GLY A CA 1
ATOM 871 C C . GLY A 1 112 ? 17.589 2.111 -4.844 1.00 68.12 112 GLY A C 1
ATOM 872 O O . GLY A 1 112 ? 18.675 2.683 -4.907 1.00 68.12 112 GLY A O 1
ATOM 873 N N . ILE A 1 113 ? 16.430 2.750 -5.034 1.00 64.75 113 ILE A N 1
ATOM 874 C CA . ILE A 1 113 ? 16.308 4.184 -5.327 1.00 64.75 113 ILE A CA 1
ATOM 875 C C . ILE A 1 113 ? 15.873 4.914 -4.042 1.00 64.75 113 ILE A C 1
ATOM 877 O O . ILE A 1 113 ? 14.895 4.490 -3.420 1.00 64.75 113 ILE A O 1
ATOM 881 N N . PRO A 1 114 ? 16.559 5.996 -3.625 1.00 56.03 114 PRO A N 1
ATOM 882 C CA . PRO A 1 114 ? 16.123 6.806 -2.490 1.00 56.03 11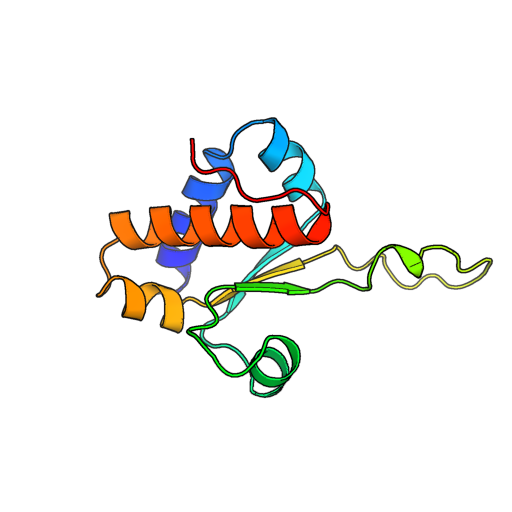4 PRO A CA 1
ATOM 883 C C . PRO A 1 114 ? 14.779 7.488 -2.779 1.00 56.03 114 PRO A C 1
ATOM 885 O O . PRO A 1 114 ? 14.560 7.984 -3.883 1.00 56.03 114 PRO A O 1
ATOM 888 N N . TYR A 1 115 ? 13.901 7.552 -1.777 1.00 56.62 115 TYR A N 1
ATOM 889 C CA . TYR A 1 115 ? 12.681 8.359 -1.841 1.00 56.62 115 TYR A CA 1
ATOM 890 C C . TYR A 1 115 ? 13.058 9.846 -1.894 1.00 56.62 115 TYR A C 1
ATOM 892 O O . TYR A 1 115 ? 13.714 10.345 -0.981 1.00 56.6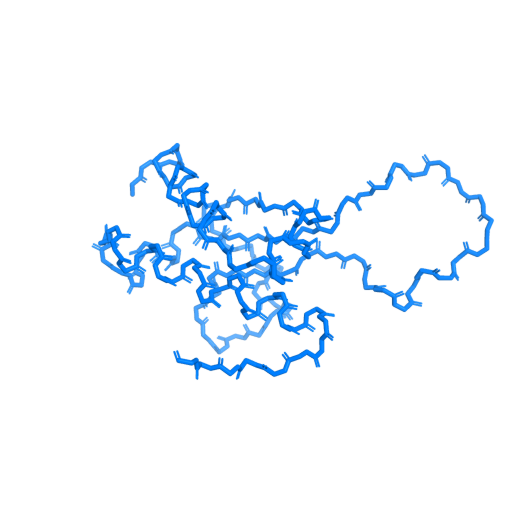2 115 TYR A O 1
ATOM 900 N N . ALA A 1 116 ? 12.661 10.538 -2.961 1.00 49.00 116 ALA A N 1
ATOM 901 C CA . ALA A 1 116 ? 12.730 11.989 -3.057 1.00 49.00 116 ALA A CA 1
ATOM 902 C C . ALA A 1 116 ? 11.295 12.513 -3.143 1.00 49.00 116 ALA A C 1
ATOM 904 O O . ALA A 1 116 ? 10.651 12.386 -4.182 1.00 49.00 116 ALA A O 1
ATOM 905 N N . SER A 1 117 ? 10.792 13.057 -2.036 1.00 43.94 117 SER A N 1
ATOM 906 C CA . SER A 1 117 ? 9.576 13.868 -2.027 1.00 43.94 117 SER A CA 1
ATOM 907 C C . SER A 1 117 ? 9.797 15.045 -2.977 1.00 43.94 117 SER A C 1
ATOM 909 O O . SER A 1 117 ? 10.736 15.816 -2.768 1.00 43.94 117 SER A O 1
ATOM 911 N N . THR A 1 118 ? 9.013 15.129 -4.051 1.00 38.19 118 THR A N 1
ATOM 912 C CA . THR A 1 118 ? 8.957 16.326 -4.904 1.00 38.19 118 THR A CA 1
ATOM 913 C C . THR A 1 118 ? 7.809 17.198 -4.439 1.00 38.19 118 THR A C 1
ATOM 915 O O . THR A 1 118 ? 6.756 16.611 -4.110 1.00 38.19 118 THR A O 1
#

Sequence (118 aa):
MDAEHFEAIVGRVLDALPAPLATRVADIAVVVEEEPTAQDRRVYGTDGVLLGRYSGVALPRRRVRGRSSIARMPDLIKLYQGPIERACDGDETCIAHLIEETLHREIGRYFGIPYAST

Nearest PDB structures (foldseek):
  3e11-assembly2_B  TM=8.053E-01  e=1.413E-07  Acidothermus cellulolyticus 11B
  3s9x-assembly1_A  TM=4.246E-01  e=4.744E+00  Vibrio cholerae TMA 21

Mean predicted aligned error: 8.58 Å

Solvent-accessible surface area (backbone atoms only — not comparable to full-atom values): 7196 Å² total; per-residue (Å²): 132,58,69,69,61,51,50,52,44,51,49,54,44,58,74,65,43,57,69,82,52,39,66,60,42,74,66,35,48,75,42,83,39,62,64,76,48,76,66,56,42,69,76,73,50,85,88,70,84,69,44,54,44,67,54,59,87,60,74,89,64,78,73,71,84,76,88,74,94,66,77,83,73,64,37,29,33,41,36,16,51,52,52,39,36,65,76,33,78,65,39,64,68,53,36,44,50,53,49,49,55,44,51,52,50,40,52,21,62,74,73,72,45,82,88,72,91,126

Secondary structure (DSSP, 8-state):
--HHHHHHHHHHHHHTS-HHHHHHHTTEEEEEESS--HHHHHHH-SSS---EEEES--GGG----S------PPEEEEEEHHHHHHHTTT-HHHHHHHHHHHHHHHHHHHHTPPP---